Protein AF-A0A3E5E503-F1 (afdb_monomer_lite)

Sequence (151 aa):
MPDWWEEVKGVSDGNADENADGYTNNPQFECEAKGDAMSKMNHDTGANEGEYIFTANEYCGKALVDYTVKVSDDDNISTYTRTFHFYLTDGSATGIQNIQTSTAADSYEVYNAAGIKVRKGKNLDSLPSGVYIIKALKDGKVISSKKTCIQ

Foldseek 3Di:
DDDDDDDDDDDDDDDPPVCPVVFDVDKDKDKDKDWPLVVVWDWDQDPDPPDIDTHGDQVSAWIKMKMKIWIAGPVRPDIDIDIDIDTDHRRPDPDDPDDDDQDAFPWKFKAFPVRHTDDTHDDCPPPDFHKIKIFGDDPNDGRDIDIDTDD

Radius of gyration: 23.63 Å; chains: 1; bounding box: 56×58×54 Å

Secondary structure (DSSP, 8-state):
-----------------TTTTS--S--EEEEEEESTTTTTSEEEE-SSTT-EEEE--GGG-SEEEEEEEEEE-TTSSSEEEEEEEEEE-SS---S-----PPPPPSEEEEEETTS-EEEESS--TTPPSEEEEEEEEETTEEEEEEEEEE-

Organism: NCBI:txid165179

Structure (mmCIF, N/CA/C/O backbone):
data_AF-A0A3E5E503-F1
#
_entry.id   AF-A0A3E5E503-F1
#
loop_
_atom_site.group_PDB
_atom_site.id
_atom_site.type_symbol
_atom_site.label_atom_id
_atom_site.label_alt_id
_atom_site.label_comp_id
_atom_site.label_asym_id
_atom_site.label_entity_id
_atom_site.label_seq_id
_atom_site.pdbx_PDB_ins_code
_atom_site.Cartn_x
_atom_site.Cartn_y
_atom_site.Cartn_z
_atom_site.occupancy
_atom_site.B_iso_or_equiv
_atom_site.auth_seq_id
_atom_site.auth_comp_id
_atom_site.auth_asym_id
_atom_site.auth_atom_id
_atom_site.pdbx_PDB_model_num
ATOM 1 N N . MET A 1 1 ? 21.773 40.484 -31.136 1.00 30.81 1 MET A N 1
ATOM 2 C CA . MET A 1 1 ? 21.590 40.138 -29.708 1.00 30.81 1 MET A CA 1
ATOM 3 C C . MET A 1 1 ? 22.140 38.730 -29.523 1.00 30.81 1 MET A C 1
ATOM 5 O O . MET A 1 1 ? 22.008 37.970 -30.473 1.00 30.81 1 MET A O 1
ATOM 9 N N . PRO A 1 2 ? 22.874 38.455 -28.434 1.00 39.75 2 PRO A N 1
ATOM 10 C CA . PRO A 1 2 ? 24.015 37.538 -28.433 1.00 39.75 2 PRO A CA 1
ATOM 11 C C . PRO A 1 2 ? 23.638 36.056 -28.322 1.00 39.75 2 PRO A C 1
ATOM 13 O O . PRO A 1 2 ? 22.642 35.713 -27.687 1.00 39.75 2 PRO A O 1
ATOM 16 N N . ASP A 1 3 ? 24.494 35.220 -28.915 1.00 43.44 3 ASP A N 1
ATOM 17 C CA . ASP A 1 3 ? 24.591 33.771 -28.717 1.00 43.44 3 ASP A CA 1
ATOM 18 C C . ASP A 1 3 ? 24.953 33.429 -27.263 1.00 43.44 3 ASP A C 1
ATOM 20 O O . ASP A 1 3 ? 25.790 34.092 -26.650 1.00 43.44 3 ASP A O 1
ATOM 24 N N . TRP A 1 4 ? 24.350 32.364 -26.733 1.00 39.22 4 TRP A N 1
ATOM 25 C CA . TRP A 1 4 ? 24.606 31.815 -25.398 1.00 39.22 4 TRP A CA 1
ATOM 26 C C . TRP A 1 4 ? 24.697 30.287 -25.487 1.00 39.22 4 TRP A C 1
ATOM 28 O O . TRP A 1 4 ? 23.831 29.541 -25.040 1.00 39.22 4 TRP A O 1
ATOM 38 N N . TRP A 1 5 ? 25.766 29.824 -26.128 1.00 37.81 5 TRP A N 1
ATOM 39 C CA . TRP A 1 5 ? 26.316 28.502 -25.855 1.00 37.81 5 TRP A CA 1
ATOM 40 C C . TRP A 1 5 ? 27.242 28.616 -24.648 1.00 37.81 5 TRP A C 1
ATOM 42 O O . TRP A 1 5 ? 28.118 29.473 -24.662 1.00 37.81 5 TRP A O 1
ATOM 52 N N . GLU A 1 6 ? 27.141 27.698 -23.692 1.00 41.94 6 GLU A N 1
ATOM 53 C CA . GLU A 1 6 ? 28.352 27.094 -23.137 1.00 41.94 6 GLU A CA 1
ATOM 54 C C . GLU A 1 6 ? 28.181 25.574 -23.060 1.00 41.94 6 GLU A C 1
ATOM 56 O O . GLU A 1 6 ? 27.260 25.031 -22.451 1.00 41.94 6 GLU A O 1
ATOM 61 N N . GLU A 1 7 ? 29.083 24.903 -23.768 1.00 43.97 7 GLU A N 1
ATOM 62 C CA . GLU A 1 7 ? 29.346 23.475 -23.748 1.00 43.97 7 GLU A CA 1
ATOM 63 C C . GLU A 1 7 ? 30.043 23.137 -22.421 1.00 43.97 7 GLU A C 1
ATOM 65 O O . GLU A 1 7 ? 31.194 23.517 -22.209 1.00 43.97 7 GLU A O 1
ATOM 70 N N . VAL A 1 8 ? 29.380 22.414 -21.515 1.00 40.25 8 VAL A N 1
ATOM 71 C CA . VAL A 1 8 ? 30.062 21.870 -20.332 1.00 40.25 8 VAL A CA 1
ATOM 72 C C . VAL A 1 8 ? 30.751 20.569 -20.735 1.00 40.25 8 VAL A C 1
ATOM 74 O O . VAL A 1 8 ? 30.122 19.515 -20.836 1.00 40.25 8 VAL A O 1
ATOM 77 N N . LYS A 1 9 ? 32.066 20.636 -20.965 1.00 41.19 9 LYS A N 1
ATOM 78 C CA . LYS A 1 9 ? 32.915 19.445 -21.048 1.00 41.19 9 LYS A CA 1
ATOM 79 C C . LYS A 1 9 ? 33.370 19.005 -19.658 1.00 41.19 9 LYS A C 1
ATOM 81 O O . LYS A 1 9 ? 34.267 19.608 -19.087 1.00 41.19 9 LYS A O 1
ATOM 86 N N . GLY A 1 10 ? 32.799 17.883 -19.218 1.00 40.94 10 GLY A N 1
ATOM 87 C CA . GLY A 1 10 ? 33.498 16.791 -18.534 1.00 40.94 10 GLY A CA 1
ATOM 88 C C . GLY A 1 10 ? 33.748 16.910 -17.029 1.00 40.94 10 GLY A C 1
ATOM 89 O O . GLY A 1 10 ? 34.557 17.717 -16.594 1.00 40.94 10 GLY A O 1
ATOM 90 N N . VAL A 1 11 ? 33.199 15.953 -16.275 1.00 32.88 11 VAL A N 1
ATOM 91 C CA . VAL A 1 11 ? 33.946 15.247 -15.223 1.00 32.88 11 VAL A CA 1
ATOM 92 C C . VAL A 1 11 ? 33.668 13.757 -15.409 1.00 32.88 11 VAL A C 1
ATOM 94 O O . VAL A 1 11 ? 32.539 13.300 -15.248 1.00 32.88 11 VAL A O 1
ATOM 97 N N . SER A 1 12 ? 34.688 13.016 -15.838 1.00 59.84 12 SER A N 1
ATOM 98 C CA . SER A 1 12 ? 34.722 11.562 -15.748 1.00 59.84 12 SER A CA 1
ATOM 99 C C . SER A 1 12 ? 35.590 11.207 -14.551 1.00 59.84 12 SER A C 1
ATOM 101 O O . SER A 1 12 ? 36.808 11.104 -14.695 1.00 59.84 12 SER A O 1
ATOM 103 N N . ASP A 1 13 ? 34.966 10.977 -13.404 1.00 37.06 13 ASP A N 1
ATOM 104 C CA . ASP A 1 13 ? 35.654 10.378 -12.271 1.00 37.06 13 ASP A CA 1
ATOM 105 C C . ASP A 1 13 ? 35.081 8.979 -12.115 1.00 37.06 13 ASP A C 1
ATOM 107 O O . ASP A 1 13 ? 33.990 8.761 -11.591 1.00 37.06 13 ASP A O 1
ATOM 111 N N . GLY A 1 14 ? 35.818 8.020 -12.675 1.00 44.00 14 GLY A N 1
ATOM 112 C CA . GLY A 1 14 ? 35.619 6.617 -12.388 1.00 44.00 14 GLY A CA 1
ATOM 113 C C . GLY A 1 14 ? 35.810 6.392 -10.896 1.00 44.00 14 GLY A C 1
ATOM 114 O O . GLY A 1 14 ? 36.932 6.284 -10.415 1.00 44.00 14 GLY A O 1
ATOM 115 N N . ASN A 1 15 ? 34.700 6.287 -10.184 1.00 36.91 15 ASN A N 1
ATOM 116 C CA . ASN A 1 15 ? 34.617 5.506 -8.973 1.00 36.91 15 ASN A CA 1
ATOM 117 C C . ASN A 1 15 ? 33.252 4.827 -8.999 1.00 36.91 15 ASN A C 1
ATOM 119 O O . ASN A 1 15 ? 32.221 5.491 -9.076 1.00 36.91 15 ASN A O 1
ATOM 123 N N . ALA A 1 16 ? 33.263 3.499 -9.029 1.00 43.06 16 ALA A N 1
ATOM 124 C CA . ALA A 1 16 ? 32.071 2.698 -8.845 1.00 43.06 16 ALA A CA 1
ATOM 125 C C . ALA A 1 16 ? 31.642 2.851 -7.382 1.00 43.06 16 ALA A C 1
ATOM 127 O O . ALA A 1 16 ? 31.968 2.015 -6.547 1.00 43.06 16 ALA A O 1
ATOM 128 N N . ASP A 1 17 ? 30.979 3.960 -7.072 1.00 41.44 17 ASP A N 1
ATOM 129 C CA . ASP A 1 17 ? 30.111 4.022 -5.914 1.00 41.44 17 ASP A CA 1
ATOM 130 C C . ASP A 1 17 ? 28.728 3.586 -6.389 1.00 41.44 17 ASP A C 1
ATOM 132 O O . ASP A 1 17 ? 28.047 4.266 -7.157 1.00 41.44 17 ASP A O 1
ATOM 136 N N . GLU A 1 18 ? 28.339 2.395 -5.963 1.00 45.09 18 GLU A N 1
ATOM 137 C CA . GLU A 1 18 ? 27.018 1.817 -6.179 1.00 45.09 18 GLU A CA 1
ATOM 138 C C . GLU A 1 18 ? 25.885 2.627 -5.505 1.00 45.09 18 GLU A C 1
ATOM 140 O O . GLU A 1 18 ? 24.716 2.290 -5.680 1.00 45.09 18 GLU A O 1
ATOM 145 N N . ASN A 1 19 ? 26.215 3.746 -4.837 1.00 49.47 19 ASN A N 1
ATOM 146 C CA . ASN A 1 19 ? 25.288 4.721 -4.257 1.00 49.47 19 ASN A CA 1
ATOM 147 C C . ASN A 1 19 ? 25.333 6.131 -4.892 1.00 49.47 19 ASN A C 1
ATOM 149 O O . ASN A 1 19 ? 24.852 7.086 -4.281 1.00 49.47 19 ASN A O 1
ATOM 153 N N . ALA A 1 20 ? 25.860 6.301 -6.111 1.00 35.59 20 ALA A N 1
ATOM 154 C CA . ALA A 1 20 ? 25.991 7.614 -6.771 1.00 35.59 20 ALA A CA 1
ATOM 155 C C . ALA A 1 20 ? 24.672 8.400 -7.010 1.00 35.59 20 ALA A C 1
ATOM 157 O O . ALA A 1 20 ? 24.727 9.562 -7.409 1.00 35.59 20 ALA A O 1
ATOM 158 N N . ASP A 1 21 ? 23.506 7.814 -6.719 1.00 46.56 21 ASP A N 1
ATOM 159 C CA . ASP A 1 21 ? 22.201 8.483 -6.794 1.00 46.56 21 ASP A CA 1
ATOM 160 C C . ASP A 1 21 ? 21.687 8.998 -5.432 1.00 46.56 21 ASP A C 1
ATOM 162 O O . ASP A 1 21 ? 20.551 9.459 -5.346 1.00 46.56 21 ASP A O 1
ATOM 166 N 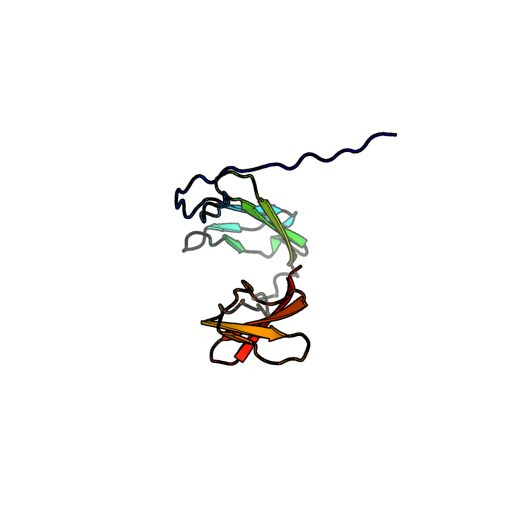N . GLY A 1 22 ? 22.487 8.931 -4.360 1.00 42.00 22 GLY A N 1
ATOM 167 C CA . GLY A 1 22 ? 22.147 9.508 -3.050 1.00 42.00 22 GLY A CA 1
ATOM 168 C C . GLY A 1 22 ? 21.058 8.769 -2.266 1.00 42.00 22 GLY A C 1
ATOM 169 O O . GLY A 1 22 ? 20.849 9.078 -1.102 1.00 42.00 22 GLY A O 1
ATOM 170 N N . TYR A 1 23 ? 20.406 7.766 -2.855 1.00 41.47 23 TYR A N 1
ATOM 171 C CA . TYR A 1 23 ? 19.411 6.965 -2.152 1.00 41.47 23 TYR A CA 1
ATOM 172 C C . TYR A 1 23 ? 20.093 5.870 -1.340 1.00 41.47 23 TYR A C 1
ATOM 174 O O . TYR A 1 23 ? 20.417 4.799 -1.866 1.00 41.47 23 TYR A O 1
ATOM 182 N N . THR A 1 24 ? 20.307 6.110 -0.050 1.00 50.50 24 THR A N 1
ATOM 183 C CA . THR A 1 24 ? 20.634 5.004 0.846 1.00 50.50 24 THR A CA 1
ATOM 184 C C . THR A 1 24 ? 19.361 4.169 0.986 1.00 50.50 24 THR A C 1
ATOM 186 O O . THR A 1 24 ? 18.296 4.678 1.305 1.00 50.50 24 THR A O 1
ATOM 189 N N . ASN A 1 25 ? 19.397 2.872 0.672 1.00 54.88 25 ASN A N 1
ATOM 190 C CA . ASN A 1 25 ? 18.208 2.000 0.706 1.00 54.88 25 ASN A CA 1
ATOM 191 C C . ASN A 1 25 ? 17.694 1.719 2.144 1.00 54.88 25 ASN A C 1
ATOM 193 O O . ASN A 1 25 ? 17.237 0.611 2.426 1.00 54.88 25 ASN A O 1
ATOM 197 N N . ASN A 1 26 ? 17.774 2.687 3.061 1.00 65.06 26 ASN A N 1
ATOM 198 C CA . ASN A 1 26 ? 17.431 2.568 4.472 1.00 65.06 26 ASN A CA 1
ATOM 199 C C . ASN A 1 26 ? 16.204 3.436 4.822 1.00 65.06 26 ASN A C 1
ATOM 201 O O . ASN A 1 26 ? 16.336 4.455 5.498 1.00 65.06 26 ASN A O 1
ATOM 205 N N . PRO A 1 27 ? 15.000 3.069 4.344 1.00 70.31 27 PRO A N 1
ATOM 206 C CA . PRO A 1 27 ? 13.800 3.854 4.587 1.00 70.31 27 PRO A CA 1
ATOM 207 C C . PRO A 1 27 ? 13.460 3.887 6.080 1.00 70.31 27 PRO A C 1
ATOM 209 O O . PRO A 1 27 ? 13.291 2.844 6.715 1.00 70.31 27 PRO A O 1
ATOM 212 N N . GLN A 1 28 ? 13.289 5.091 6.614 1.00 74.81 28 GLN A N 1
ATOM 213 C CA . GLN A 1 28 ? 12.762 5.322 7.951 1.00 74.81 28 GLN A CA 1
ATOM 214 C C . GLN A 1 28 ? 11.258 5.588 7.872 1.00 74.81 28 GLN A C 1
ATOM 216 O O . GLN A 1 28 ? 10.787 6.358 7.032 1.00 74.81 28 GLN A O 1
ATOM 221 N N . PHE A 1 29 ? 10.496 4.927 8.743 1.00 76.75 29 PHE A N 1
ATOM 222 C CA . PHE A 1 29 ? 9.041 5.029 8.783 1.00 76.75 29 PHE A CA 1
ATOM 223 C C . PHE A 1 29 ? 8.605 5.771 10.039 1.00 76.75 29 PHE A C 1
ATOM 225 O O . PHE A 1 29 ? 8.885 5.351 11.158 1.00 76.75 29 PHE A O 1
ATOM 232 N N . GLU A 1 30 ? 7.855 6.845 9.840 1.00 79.75 30 GLU A N 1
ATOM 233 C CA . GLU A 1 30 ? 7.144 7.552 10.894 1.00 79.75 30 GLU A CA 1
ATOM 234 C C . GLU A 1 30 ? 5.648 7.371 10.649 1.00 79.75 30 GLU A C 1
ATOM 236 O O . GLU A 1 30 ? 5.150 7.634 9.550 1.00 79.75 30 GLU A O 1
ATOM 241 N N . CYS A 1 31 ? 4.906 6.938 11.663 1.00 78.94 31 CYS A N 1
ATOM 242 C CA . CYS A 1 31 ? 3.456 6.859 11.569 1.00 78.94 31 CYS A CA 1
ATOM 243 C C . CYS A 1 31 ? 2.770 7.656 12.671 1.00 78.94 31 CYS A C 1
ATOM 245 O O . CYS A 1 31 ? 3.186 7.649 13.829 1.00 78.94 31 CYS A O 1
ATOM 247 N N . GLU A 1 32 ? 1.679 8.315 12.306 1.00 82.12 32 GLU A N 1
ATOM 248 C CA . GLU A 1 32 ? 0.890 9.141 13.207 1.00 82.12 32 GLU A CA 1
ATOM 249 C C . GLU A 1 32 ? -0.596 8.880 12.966 1.00 82.12 32 GLU A C 1
ATOM 251 O O . GLU A 1 32 ? -1.068 8.917 11.829 1.00 82.12 32 GLU A O 1
ATOM 256 N N . ALA A 1 33 ? -1.345 8.637 14.039 1.00 78.06 33 ALA A N 1
ATOM 257 C CA . ALA A 1 33 ? -2.787 8.443 13.983 1.00 78.06 33 ALA A CA 1
ATOM 258 C C . ALA A 1 33 ? -3.509 9.629 14.645 1.00 78.06 33 ALA A C 1
ATOM 260 O O . ALA A 1 33 ? -3.188 10.005 15.773 1.00 78.06 33 ALA A O 1
ATOM 261 N N . LYS A 1 34 ? -4.483 10.224 13.947 1.00 81.50 34 LYS A N 1
ATOM 262 C CA . LYS A 1 34 ? -5.259 11.400 14.383 1.00 81.50 34 LYS A CA 1
ATOM 263 C C . LYS A 1 34 ? -6.761 11.139 14.317 1.00 81.50 34 LYS A C 1
ATOM 265 O O . LYS A 1 34 ? -7.229 10.321 13.532 1.00 81.50 34 LYS A O 1
ATOM 270 N N . GLY A 1 35 ? -7.517 11.875 15.130 1.00 78.19 35 GLY A N 1
ATOM 271 C CA . GLY A 1 35 ? -8.983 11.862 15.154 1.00 78.19 35 GLY A CA 1
ATOM 272 C C . GLY A 1 35 ? -9.544 11.743 16.570 1.00 78.19 35 GLY A C 1
ATOM 273 O O . GLY A 1 35 ? -8.872 11.245 17.470 1.00 78.19 35 GLY A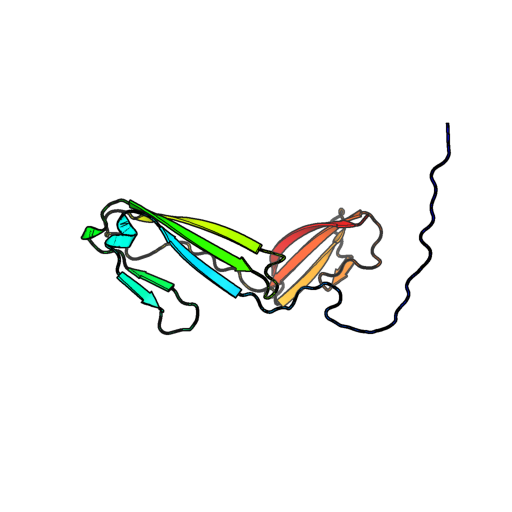 O 1
ATOM 274 N N . ASP A 1 36 ? -10.790 12.169 16.779 1.00 76.00 36 ASP A N 1
ATOM 275 C CA . ASP A 1 36 ? -11.423 12.208 18.111 1.00 76.00 36 ASP A CA 1
ATOM 276 C C . ASP A 1 36 ? -11.514 10.826 18.782 1.00 76.00 36 ASP A C 1
ATOM 278 O O . ASP A 1 36 ? -11.511 10.711 20.011 1.00 76.00 36 ASP A O 1
ATOM 282 N N . ALA A 1 37 ? -11.561 9.756 17.982 1.00 75.12 37 ALA A N 1
ATOM 283 C CA . ALA A 1 37 ? -11.539 8.387 18.486 1.00 75.12 37 ALA A CA 1
ATOM 284 C C . ALA A 1 37 ? -10.153 7.945 18.983 1.00 75.12 37 ALA A C 1
ATOM 286 O O . ALA A 1 37 ? -10.086 7.047 19.816 1.00 75.12 37 ALA A O 1
ATOM 287 N N . MET A 1 38 ? -9.054 8.588 18.565 1.00 75.38 38 MET A N 1
ATOM 288 C CA . MET A 1 38 ? -7.695 8.221 18.999 1.00 75.38 38 MET A CA 1
ATOM 289 C C . MET A 1 38 ? -7.484 8.374 20.504 1.00 75.38 38 MET A C 1
ATOM 291 O O . MET A 1 38 ? -6.786 7.565 21.101 1.00 75.38 38 MET A O 1
ATOM 295 N N . SER A 1 39 ? -8.141 9.351 21.138 1.00 74.75 39 SER A N 1
ATOM 296 C CA . SER A 1 39 ? -8.109 9.518 22.599 1.00 74.75 39 SER A CA 1
ATOM 297 C C . SER A 1 39 ? -8.828 8.391 23.357 1.00 74.75 39 SER A C 1
ATOM 299 O O . SER A 1 39 ? -8.714 8.318 24.579 1.00 74.75 39 SER A O 1
ATOM 301 N N . LYS A 1 40 ? -9.626 7.572 22.664 1.00 72.56 40 LYS A N 1
ATOM 302 C CA . LYS A 1 40 ? -10.497 6.540 23.248 1.00 72.56 40 LYS A CA 1
ATOM 303 C C . LYS A 1 40 ? -10.139 5.126 22.784 1.00 72.56 40 LYS A C 1
ATOM 305 O O . LYS A 1 40 ? -10.671 4.159 23.331 1.00 72.56 40 LYS A O 1
ATOM 310 N N . MET A 1 41 ? -9.268 5.013 21.782 1.00 73.69 41 MET A N 1
ATOM 311 C CA . MET A 1 41 ? -8.720 3.758 21.281 1.00 73.69 41 MET A CA 1
ATOM 312 C C . MET A 1 41 ? -7.496 3.343 22.090 1.00 73.69 41 MET A C 1
ATOM 314 O O . MET A 1 41 ? -6.674 4.178 22.465 1.00 73.69 41 MET A O 1
ATOM 318 N N . ASN A 1 42 ? -7.342 2.036 22.287 1.00 70.00 42 ASN A N 1
ATOM 319 C CA . ASN A 1 42 ? -6.068 1.490 22.736 1.00 70.00 42 ASN A CA 1
ATOM 320 C C . ASN A 1 42 ? -5.140 1.369 21.525 1.00 70.00 42 ASN A C 1
ATOM 322 O O . ASN A 1 42 ? -5.554 0.861 20.477 1.00 70.00 42 ASN A O 1
ATOM 326 N N . HIS A 1 43 ? -3.900 1.825 21.684 1.00 68.75 43 HIS A N 1
ATOM 327 C CA . HIS A 1 43 ? -2.829 1.591 20.727 1.00 68.75 43 HIS A CA 1
ATOM 328 C C . HIS A 1 43 ? -1.751 0.733 21.380 1.00 68.75 43 HIS A C 1
ATOM 330 O O . HIS A 1 43 ? -1.394 0.960 22.536 1.00 68.75 43 HIS A O 1
ATOM 336 N N . ASP A 1 44 ? -1.260 -0.246 20.634 1.00 64.25 44 ASP A N 1
ATOM 337 C CA . ASP A 1 44 ? -0.124 -1.073 21.025 1.00 64.25 44 ASP A CA 1
ATOM 338 C C . ASP A 1 44 ? 0.818 -1.231 19.828 1.00 64.25 44 ASP A C 1
ATOM 340 O O . ASP A 1 44 ? 0.389 -1.203 18.666 1.00 64.25 44 ASP A O 1
ATOM 344 N N . THR A 1 45 ? 2.103 -1.395 20.118 1.00 61.44 45 THR A N 1
ATOM 345 C CA . THR A 1 45 ? 3.046 -1.954 19.152 1.00 61.44 45 THR A CA 1
ATOM 346 C C . THR A 1 45 ? 2.797 -3.452 19.138 1.00 61.44 45 THR A C 1
ATOM 348 O O . THR A 1 45 ? 2.853 -4.089 20.187 1.00 61.44 45 THR A O 1
ATOM 351 N N . GLY A 1 46 ? 2.451 -4.008 17.979 1.00 61.56 46 GLY A N 1
ATOM 352 C CA . GLY A 1 46 ? 2.135 -5.428 17.864 1.00 61.56 46 GLY A CA 1
ATOM 353 C C . GLY A 1 46 ? 3.293 -6.337 18.285 1.00 61.56 46 GLY A C 1
ATOM 354 O O . GLY A 1 46 ? 4.380 -5.896 18.654 1.00 61.56 46 GLY A O 1
ATOM 355 N N . ALA A 1 47 ? 3.080 -7.649 18.193 1.00 71.19 47 ALA A N 1
ATOM 356 C CA . ALA A 1 47 ? 4.111 -8.625 18.553 1.00 71.19 47 ALA A CA 1
ATOM 357 C C . ALA A 1 47 ? 5.361 -8.550 17.648 1.00 71.19 47 ALA A C 1
ATOM 359 O O . ALA A 1 47 ? 6.391 -9.134 17.985 1.00 71.19 47 ALA A O 1
ATOM 360 N N . ASN A 1 48 ? 5.267 -7.851 16.510 1.00 68.50 48 ASN A N 1
ATOM 361 C CA . ASN A 1 48 ? 6.329 -7.694 15.526 1.00 68.50 48 ASN A CA 1
ATOM 362 C C . ASN A 1 48 ? 6.756 -6.227 15.382 1.00 68.50 48 ASN A C 1
ATOM 364 O O . ASN A 1 48 ? 5.946 -5.304 15.477 1.00 68.50 48 ASN A O 1
ATOM 368 N N . GLU A 1 49 ? 8.034 -6.017 15.078 1.00 58.47 49 GLU A N 1
ATOM 369 C CA . GLU A 1 49 ? 8.584 -4.698 14.766 1.00 58.47 49 GLU A CA 1
ATOM 370 C C . GLU A 1 49 ? 7.883 -4.087 13.535 1.00 58.47 49 GLU A C 1
ATOM 372 O O . GLU A 1 49 ? 7.707 -4.750 12.511 1.00 58.47 49 GLU A O 1
ATOM 377 N N . GLY A 1 50 ? 7.444 -2.828 13.647 1.00 62.66 50 GLY A N 1
ATOM 378 C CA . GLY A 1 50 ? 6.711 -2.116 12.590 1.00 62.66 50 GLY A CA 1
ATOM 379 C C . GLY A 1 50 ? 5.199 -2.384 12.538 1.00 62.66 50 GLY A C 1
ATOM 380 O O . GLY A 1 50 ? 4.512 -1.814 11.690 1.00 62.66 50 GLY A O 1
ATOM 381 N N . GLU A 1 51 ? 4.655 -3.211 13.435 1.00 66.69 51 GLU A N 1
ATOM 382 C CA . GLU A 1 51 ? 3.214 -3.449 13.544 1.00 66.69 51 GLU A CA 1
ATOM 383 C C . GLU A 1 51 ? 2.553 -2.430 14.485 1.00 66.69 51 GLU A C 1
ATOM 385 O O . GLU A 1 51 ? 2.910 -2.324 15.659 1.00 66.69 51 GLU A O 1
ATOM 390 N N . TYR A 1 52 ? 1.550 -1.704 13.983 1.00 67.31 52 TYR A N 1
ATOM 391 C CA . TYR A 1 52 ? 0.744 -0.768 14.772 1.00 67.31 52 TYR A CA 1
ATOM 392 C C . TYR A 1 52 ? -0.692 -1.268 14.872 1.00 67.31 52 TYR A C 1
ATOM 394 O O . TYR A 1 52 ? -1.403 -1.349 13.867 1.00 67.31 52 TYR A O 1
ATOM 402 N N . ILE A 1 53 ? -1.125 -1.589 16.092 1.00 72.62 53 ILE A N 1
ATOM 403 C CA . ILE A 1 53 ? -2.463 -2.114 16.355 1.00 72.62 53 ILE A CA 1
ATOM 404 C C . ILE A 1 53 ? -3.315 -1.010 16.974 1.00 72.62 53 ILE A C 1
ATOM 406 O O . ILE A 1 53 ? -3.041 -0.535 18.075 1.00 72.62 53 ILE A O 1
ATOM 410 N N . PHE A 1 54 ? -4.391 -0.641 16.280 1.00 73.62 54 PHE A N 1
ATOM 411 C CA . PHE A 1 54 ? -5.424 0.258 16.791 1.00 73.62 54 PHE A CA 1
ATOM 412 C C . PHE A 1 54 ? -6.675 -0.552 17.113 1.00 73.62 54 PHE A C 1
ATOM 414 O O . PHE A 1 54 ? -7.294 -1.129 16.218 1.00 73.62 54 PHE A O 1
ATOM 421 N N . THR A 1 55 ? -7.056 -0.595 18.390 1.00 75.12 55 THR A N 1
ATOM 422 C CA . THR A 1 55 ? -8.265 -1.303 18.826 1.00 75.12 55 THR A CA 1
ATOM 423 C C . THR A 1 55 ? -9.359 -0.300 19.165 1.00 75.12 55 THR A C 1
ATOM 425 O O . THR A 1 55 ? -9.301 0.386 20.191 1.00 75.12 55 THR A O 1
ATOM 428 N N . ALA A 1 56 ? -10.371 -0.232 18.300 1.00 74.31 56 ALA A N 1
ATOM 429 C CA . ALA A 1 56 ? -11.609 0.484 18.578 1.00 74.31 56 ALA A CA 1
ATOM 430 C C . ALA A 1 56 ? -12.471 -0.287 19.588 1.00 74.31 56 ALA A C 1
ATOM 432 O O . ALA A 1 56 ? -12.552 -1.513 19.551 1.00 74.31 56 ALA A O 1
ATOM 433 N N . ASN A 1 57 ? -13.126 0.446 20.486 1.00 71.94 57 ASN A N 1
ATOM 434 C CA . ASN A 1 57 ? -14.066 -0.083 21.474 1.00 71.94 57 ASN A CA 1
ATOM 435 C C . ASN A 1 57 ? -15.420 0.641 21.372 1.00 71.94 57 ASN A C 1
ATOM 437 O O . ASN A 1 57 ? -15.580 1.597 20.610 1.00 71.94 57 ASN A O 1
ATOM 441 N N . GLU A 1 58 ? -16.390 0.210 22.178 1.00 74.38 58 GLU A N 1
ATOM 442 C CA . GLU A 1 58 ? -17.738 0.793 22.230 1.00 74.38 58 GLU A CA 1
ATOM 443 C C . GLU A 1 58 ? -17.763 2.305 22.538 1.00 74.38 58 GLU A C 1
ATOM 445 O O . GLU A 1 58 ? -18.687 3.005 22.125 1.00 74.38 58 GLU A O 1
ATOM 450 N N . TYR A 1 59 ? -16.724 2.849 23.184 1.00 77.19 59 TYR A N 1
ATOM 451 C CA . TYR A 1 59 ? -16.616 4.276 23.515 1.00 77.19 59 TYR A CA 1
ATOM 452 C C . TYR A 1 59 ? -16.133 5.145 22.348 1.00 77.19 59 TYR A C 1
ATOM 454 O O . TYR A 1 59 ? -16.252 6.375 22.405 1.00 77.19 59 TYR A O 1
ATOM 462 N N . CYS A 1 60 ? -15.593 4.537 21.288 1.00 75.00 60 CYS A N 1
ATOM 463 C CA . CYS A 1 60 ? -15.097 5.259 20.116 1.00 75.00 60 CYS A CA 1
ATOM 464 C C . CYS A 1 60 ? -16.240 5.877 19.296 1.00 75.00 60 CYS A C 1
ATOM 466 O O . CYS A 1 60 ? -16.047 6.921 18.672 1.00 75.00 60 CYS A O 1
ATOM 468 N N . GLY A 1 61 ? -17.440 5.284 19.352 1.00 76.12 61 GLY A N 1
ATOM 469 C CA . GLY A 1 61 ? -18.592 5.720 18.567 1.00 76.12 61 GLY A CA 1
ATOM 470 C C . GLY A 1 61 ? -18.311 5.718 17.060 1.00 76.12 61 GLY A C 1
ATOM 471 O O . GLY A 1 61 ? -17.391 5.063 16.577 1.00 76.12 61 GLY A O 1
ATOM 472 N N . LYS A 1 62 ? -19.116 6.470 16.302 1.00 82.00 62 LYS A N 1
ATOM 473 C CA . LYS A 1 62 ? -18.854 6.715 14.879 1.00 82.00 62 LYS A CA 1
ATOM 474 C C . LYS A 1 62 ? -17.851 7.850 14.745 1.00 82.00 62 LYS A C 1
ATOM 476 O O . LYS A 1 62 ? -18.151 8.968 15.161 1.00 82.00 62 LYS A O 1
ATOM 481 N N . ALA A 1 63 ? -16.694 7.580 14.158 1.00 81.31 63 ALA A N 1
ATOM 482 C CA . ALA A 1 63 ? -15.619 8.560 14.073 1.00 81.31 63 ALA A CA 1
ATOM 483 C C . ALA A 1 63 ? -14.749 8.344 12.838 1.00 81.31 63 ALA A C 1
ATOM 485 O O . ALA A 1 63 ? -14.548 7.216 12.393 1.00 81.31 63 ALA A O 1
ATOM 486 N N . LEU A 1 64 ? -14.206 9.441 12.315 1.00 82.12 64 LEU A N 1
ATOM 487 C CA . LEU A 1 64 ? -13.138 9.399 11.327 1.00 82.12 64 LEU A CA 1
ATOM 488 C C . LEU A 1 64 ? -11.790 9.303 12.052 1.00 82.12 64 LEU A C 1
ATOM 490 O O . LEU A 1 64 ? -11.560 10.001 13.042 1.00 82.12 64 LEU A O 1
ATOM 494 N N . VAL A 1 65 ? -10.919 8.437 11.550 1.00 82.38 65 V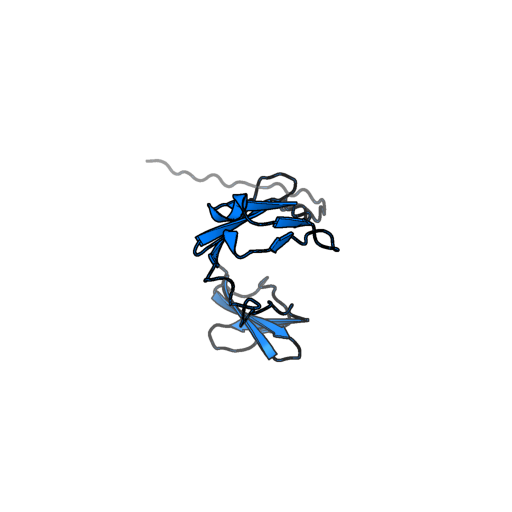AL A N 1
ATOM 495 C CA . VAL A 1 65 ? -9.548 8.242 12.009 1.00 82.38 65 VAL A CA 1
ATOM 496 C C . VAL A 1 65 ? -8.635 8.366 10.803 1.00 82.38 65 VAL A C 1
ATOM 498 O O . VAL A 1 65 ? -8.801 7.650 9.816 1.00 82.38 65 VAL A O 1
ATOM 501 N N . ASP A 1 66 ? -7.651 9.244 10.907 1.00 85.62 66 ASP A N 1
ATOM 502 C CA . ASP A 1 66 ? -6.641 9.450 9.881 1.00 85.62 66 ASP A CA 1
ATOM 503 C C . ASP A 1 66 ? -5.340 8.795 10.328 1.00 85.62 66 ASP A C 1
ATOM 505 O O . ASP A 1 66 ? -4.782 9.151 11.365 1.00 85.62 66 ASP A O 1
ATOM 509 N N . TYR A 1 67 ? -4.837 7.852 9.539 1.00 83.12 67 TYR A N 1
ATOM 510 C CA . TYR A 1 67 ? -3.537 7.232 9.756 1.00 83.12 67 TYR A CA 1
ATOM 511 C C . TYR A 1 67 ? -2.558 7.725 8.702 1.00 83.12 67 TYR A C 1
ATOM 513 O O . TYR A 1 67 ? -2.708 7.444 7.516 1.00 83.12 67 TYR A O 1
ATOM 521 N N . THR A 1 68 ? -1.563 8.491 9.121 1.00 83.75 68 THR A N 1
ATOM 522 C CA . THR A 1 68 ? -0.539 9.041 8.238 1.00 83.75 68 THR A CA 1
ATOM 523 C C . THR A 1 68 ? 0.733 8.226 8.367 1.00 83.75 68 THR A C 1
ATOM 525 O O . THR A 1 68 ? 1.239 8.035 9.467 1.00 83.75 68 THR A O 1
ATOM 528 N N . VAL A 1 69 ? 1.253 7.769 7.232 1.00 83.75 69 VAL A N 1
ATOM 529 C CA . VAL A 1 69 ? 2.561 7.132 7.104 1.00 83.75 69 VAL A CA 1
ATOM 530 C C . VAL A 1 69 ? 3.455 8.075 6.320 1.00 83.75 69 VAL A C 1
ATOM 532 O O . VAL A 1 69 ? 3.140 8.449 5.186 1.00 83.75 69 VAL A O 1
ATOM 535 N N . LYS A 1 70 ? 4.568 8.455 6.931 1.00 83.81 70 LYS A N 1
ATOM 536 C CA . LYS A 1 70 ? 5.662 9.175 6.300 1.00 83.81 70 LYS A CA 1
ATOM 537 C C . LYS A 1 70 ? 6.845 8.225 6.185 1.00 83.81 70 LYS A C 1
ATOM 539 O O . LYS A 1 70 ? 7.195 7.532 7.134 1.00 83.81 70 LYS A O 1
ATOM 544 N N . VAL A 1 71 ? 7.432 8.195 5.000 1.00 82.06 71 VAL A N 1
ATOM 545 C CA . VAL A 1 71 ? 8.667 7.475 4.713 1.00 82.06 71 VAL A CA 1
ATOM 546 C C . VAL A 1 71 ? 9.705 8.503 4.314 1.00 82.06 71 VAL A C 1
ATOM 548 O O . VAL A 1 71 ? 9.426 9.343 3.455 1.00 82.06 71 VAL A O 1
ATOM 551 N N . SER A 1 72 ? 10.872 8.452 4.933 1.00 78.62 72 SER A N 1
ATOM 552 C CA . SER A 1 72 ? 12.029 9.270 4.585 1.00 78.62 72 SER A CA 1
ATOM 553 C C . SER A 1 72 ? 13.226 8.383 4.276 1.00 78.62 72 SER A C 1
ATOM 555 O O . SER A 1 72 ? 13.348 7.284 4.815 1.00 78.62 72 SER A O 1
ATOM 557 N N . ASP A 1 73 ? 14.096 8.857 3.393 1.00 74.06 73 ASP A N 1
ATOM 558 C CA . ASP A 1 73 ? 15.473 8.363 3.329 1.00 74.06 73 ASP A CA 1
ATOM 559 C C . ASP A 1 73 ? 16.254 8.862 4.564 1.00 74.06 73 ASP A C 1
ATOM 561 O O . ASP A 1 73 ? 15.827 9.812 5.229 1.00 74.06 73 ASP A O 1
ATOM 565 N N . ASP A 1 74 ? 17.375 8.221 4.886 1.00 67.75 74 ASP A N 1
ATOM 566 C CA . ASP A 1 74 ? 18.219 8.494 6.059 1.00 67.75 74 ASP A CA 1
ATOM 567 C C . ASP A 1 74 ? 18.769 9.936 6.046 1.00 67.75 74 ASP A C 1
ATOM 569 O O . ASP A 1 74 ? 19.002 10.549 7.089 1.00 67.75 74 ASP A O 1
ATOM 573 N N . ASP A 1 75 ? 18.900 10.522 4.853 1.00 68.44 75 ASP A N 1
ATOM 574 C CA . ASP A 1 75 ? 19.296 11.915 4.636 1.00 68.44 75 ASP A CA 1
ATOM 575 C C . ASP A 1 75 ? 18.125 12.922 4.681 1.00 68.44 75 ASP A C 1
ATOM 577 O O . ASP A 1 75 ? 18.340 14.136 4.621 1.00 68.44 75 ASP A O 1
ATOM 581 N N . ASN A 1 76 ? 16.882 12.437 4.817 1.00 63.66 76 ASN A N 1
ATOM 582 C CA . ASN A 1 76 ? 15.631 13.202 4.778 1.00 63.66 76 ASN A CA 1
ATOM 583 C C . ASN A 1 76 ? 15.415 14.057 3.510 1.00 63.66 76 ASN A C 1
ATOM 585 O O . ASN A 1 76 ? 14.534 14.923 3.498 1.00 63.66 76 ASN A O 1
ATOM 589 N N . ILE A 1 77 ? 16.166 13.826 2.430 1.00 62.97 77 ILE A N 1
ATOM 590 C CA . ILE A 1 77 ? 16.073 14.625 1.198 1.00 62.97 77 ILE A CA 1
ATOM 591 C C . ILE A 1 77 ? 14.809 14.257 0.413 1.00 62.97 77 ILE A C 1
ATOM 593 O O . ILE A 1 77 ? 14.131 15.131 -0.134 1.00 62.97 77 ILE A O 1
ATOM 597 N N . SER A 1 78 ? 14.445 12.973 0.406 1.00 63.66 78 SER A N 1
ATOM 598 C CA . SER A 1 78 ? 13.216 12.476 -0.215 1.00 63.66 78 SER A CA 1
ATOM 599 C C . SER A 1 78 ? 12.244 11.968 0.841 1.00 63.66 78 SER A C 1
ATOM 601 O O . SER A 1 78 ? 12.511 10.988 1.533 1.00 63.66 78 SER A O 1
ATOM 603 N N . THR A 1 79 ? 11.084 12.623 0.946 1.00 75.06 79 THR A N 1
ATOM 604 C CA . THR A 1 79 ? 9.993 12.186 1.824 1.00 75.06 79 THR A CA 1
ATOM 605 C C . THR A 1 79 ? 8.755 11.829 1.015 1.00 75.06 79 THR A C 1
ATOM 607 O O . THR A 1 79 ? 8.381 12.503 0.053 1.00 75.06 79 THR A O 1
ATOM 610 N N . TYR A 1 80 ? 8.094 10.751 1.417 1.00 78.62 80 TYR A N 1
ATOM 611 C CA . TYR A 1 80 ? 6.814 10.333 0.878 1.00 78.62 80 TYR A CA 1
ATOM 612 C C . TYR A 1 80 ? 5.808 10.190 2.008 1.00 78.62 80 TYR A C 1
ATOM 614 O O . TYR A 1 80 ? 5.948 9.330 2.874 1.00 78.62 80 TYR A O 1
ATOM 622 N N . THR A 1 81 ? 4.759 11.004 1.960 1.00 85.12 81 THR A N 1
ATOM 623 C CA . THR A 1 81 ? 3.677 10.966 2.945 1.00 85.12 81 THR A CA 1
ATOM 624 C C . THR A 1 81 ? 2.389 10.464 2.300 1.00 85.12 81 THR A C 1
ATOM 626 O O . THR A 1 81 ? 2.012 10.871 1.190 1.00 85.12 81 THR A O 1
ATOM 629 N N . ARG A 1 82 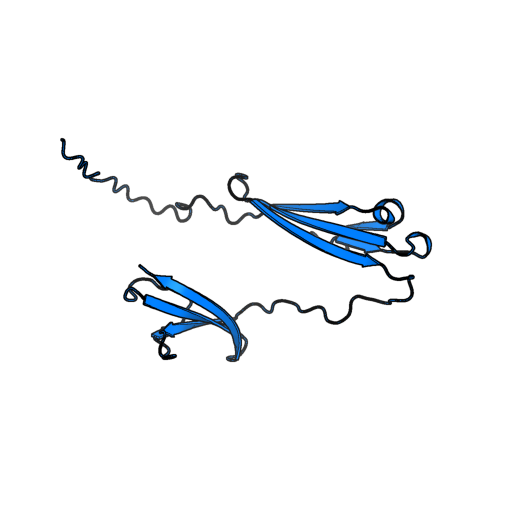? 1.690 9.570 3.000 1.00 83.25 82 ARG A N 1
ATOM 630 C CA . ARG A 1 82 ? 0.343 9.105 2.661 1.00 83.25 82 ARG A CA 1
ATOM 631 C C . ARG A 1 82 ? -0.530 9.079 3.897 1.00 83.25 82 ARG A C 1
ATOM 633 O O . ARG A 1 82 ? -0.101 8.618 4.944 1.00 83.25 82 ARG A O 1
ATOM 640 N N . THR A 1 83 ? -1.769 9.519 3.733 1.00 83.94 83 THR A N 1
ATOM 641 C CA . THR A 1 83 ? -2.795 9.442 4.769 1.00 83.94 83 THR A CA 1
ATOM 642 C C . THR A 1 83 ? -3.877 8.471 4.322 1.00 83.94 83 THR A C 1
ATOM 644 O O . THR A 1 83 ? -4.353 8.528 3.188 1.00 83.94 83 THR A O 1
ATOM 647 N N . PHE A 1 84 ? -4.234 7.563 5.219 1.00 81.94 84 PHE A N 1
ATOM 648 C CA . PHE A 1 84 ? -5.322 6.612 5.091 1.00 81.94 84 PHE A CA 1
ATOM 649 C C . PHE A 1 84 ? -6.469 7.082 5.976 1.00 81.94 84 PHE A C 1
ATOM 651 O O . PHE A 1 84 ? -6.266 7.382 7.149 1.00 81.94 84 PHE A O 1
ATOM 658 N N . HIS A 1 85 ? -7.667 7.138 5.408 1.00 82.62 85 HIS A N 1
ATOM 659 C CA . HIS A 1 85 ? -8.864 7.582 6.110 1.00 82.62 85 HIS A CA 1
ATOM 660 C C . HIS A 1 85 ? -9.717 6.365 6.462 1.00 82.62 85 HIS A C 1
ATOM 662 O O . HIS A 1 85 ? -10.174 5.642 5.574 1.00 82.62 85 HIS A O 1
ATOM 668 N N . PHE A 1 86 ? -9.950 6.153 7.751 1.00 79.19 86 PHE A N 1
ATOM 669 C CA . PHE A 1 86 ? -10.798 5.090 8.272 1.00 79.19 86 PHE A CA 1
ATOM 670 C C . PHE A 1 86 ? -12.033 5.695 8.917 1.00 79.19 86 PHE A C 1
ATOM 672 O O . PHE A 1 86 ? -11.936 6.583 9.757 1.00 79.19 86 PHE A O 1
ATOM 679 N N . TYR A 1 87 ? -13.209 5.192 8.558 1.00 79.56 87 TYR A N 1
ATOM 680 C CA . TYR A 1 87 ? -14.438 5.541 9.255 1.00 79.56 87 TYR A CA 1
ATOM 681 C C . TYR A 1 87 ? -14.863 4.374 10.140 1.00 79.56 87 TYR A C 1
ATOM 683 O O . TYR A 1 87 ? -15.234 3.308 9.643 1.00 79.56 87 TYR A O 1
ATOM 691 N N . LEU A 1 88 ? -14.795 4.576 11.453 1.00 76.94 88 LEU A N 1
ATOM 692 C CA . LEU A 1 88 ? -15.288 3.624 12.434 1.00 76.94 88 LEU A CA 1
ATOM 693 C C . LEU A 1 88 ? -16.818 3.637 12.402 1.00 76.94 88 LEU A C 1
ATOM 695 O O . LEU A 1 88 ? -17.459 4.676 12.582 1.00 76.94 88 LEU A O 1
ATOM 699 N N . THR A 1 89 ? -17.398 2.469 12.148 1.00 72.12 89 THR A N 1
ATOM 700 C CA . THR A 1 89 ? -18.835 2.224 12.316 1.00 72.12 89 THR A CA 1
ATOM 701 C C . THR A 1 89 ? -19.099 1.763 13.752 1.00 72.12 89 THR A C 1
ATOM 703 O O . THR A 1 89 ? -18.179 1.732 14.561 1.00 72.12 89 THR A O 1
ATOM 706 N N . ASP A 1 90 ? -20.349 1.486 14.111 1.00 67.81 90 ASP A N 1
ATOM 707 C CA . ASP A 1 90 ? -20.859 1.311 15.485 1.00 67.81 90 ASP A CA 1
ATOM 708 C C . ASP A 1 90 ? -20.335 0.083 16.273 1.00 67.81 90 ASP A C 1
ATOM 710 O O . ASP A 1 90 ? -21.057 -0.502 17.074 1.00 67.81 90 ASP A O 1
ATOM 714 N N . GLY A 1 91 ? -19.073 -0.313 16.079 1.00 59.00 91 GLY A N 1
ATOM 715 C CA . GLY A 1 91 ? -18.401 -1.387 16.814 1.00 59.00 91 GLY A CA 1
ATOM 716 C C . GLY A 1 91 ? -18.876 -2.795 16.448 1.00 59.00 91 GLY A C 1
ATOM 717 O O . GLY A 1 91 ? -18.334 -3.770 16.957 1.00 59.00 91 GLY A O 1
ATOM 718 N N . SER A 1 92 ? -19.859 -2.919 15.550 1.00 62.75 92 SER A N 1
ATOM 719 C CA . SER A 1 92 ? -20.396 -4.202 15.083 1.00 62.75 92 SER A CA 1
ATOM 720 C C . SER A 1 92 ? -19.529 -4.875 14.010 1.00 62.75 92 SER A C 1
ATOM 722 O O . SER A 1 92 ? -19.656 -6.076 13.763 1.00 62.75 92 SER A O 1
ATOM 724 N N . ALA A 1 93 ? -18.631 -4.121 13.369 1.00 61.91 93 ALA A N 1
ATOM 725 C CA . ALA A 1 93 ? -17.728 -4.640 12.352 1.00 61.91 93 ALA A CA 1
ATOM 726 C C . ALA A 1 93 ? -16.589 -5.446 12.997 1.00 61.91 93 ALA A C 1
ATOM 728 O O . ALA A 1 93 ? -15.731 -4.895 13.679 1.00 61.91 93 ALA A O 1
ATOM 729 N N . THR A 1 94 ? -16.542 -6.753 12.735 1.00 60.00 94 THR A N 1
ATOM 730 C CA . THR A 1 94 ? -15.515 -7.663 13.278 1.00 60.00 94 THR A CA 1
ATOM 731 C C . THR A 1 94 ? -14.177 -7.605 12.527 1.00 60.00 94 THR A C 1
ATOM 733 O O . THR A 1 94 ? -13.296 -8.421 12.785 1.00 60.00 94 THR A O 1
ATOM 736 N N . GLY A 1 95 ? -14.023 -6.693 11.563 1.00 63.47 95 GLY A N 1
ATOM 737 C CA . GLY A 1 95 ? -12.790 -6.522 10.796 1.00 63.47 95 GLY A CA 1
ATOM 738 C C . GLY A 1 95 ? -12.966 -5.723 9.504 1.00 63.47 95 GLY A C 1
ATOM 739 O O . GLY A 1 95 ? -14.082 -5.443 9.063 1.00 63.47 95 GLY A O 1
ATOM 740 N N . ILE A 1 96 ? -11.839 -5.373 8.882 1.00 69.38 96 ILE A N 1
ATOM 741 C CA . ILE A 1 96 ? -11.790 -4.758 7.552 1.00 69.38 96 ILE A CA 1
ATOM 742 C C . ILE A 1 96 ? -11.939 -5.873 6.512 1.00 69.38 96 ILE A C 1
ATOM 744 O O . ILE A 1 96 ? -11.129 -6.798 6.464 1.00 69.38 96 ILE A O 1
ATOM 748 N N . GLN A 1 97 ? -12.973 -5.802 5.677 1.00 61.59 97 GLN A N 1
ATOM 749 C CA . GLN A 1 97 ? -13.157 -6.747 4.574 1.00 61.59 97 GLN A CA 1
ATOM 750 C C . GLN A 1 97 ? -12.477 -6.244 3.295 1.00 61.59 97 GLN A C 1
ATOM 752 O O . GLN A 1 97 ? -12.346 -5.041 3.084 1.00 61.59 97 GLN A O 1
ATOM 757 N N . ASN A 1 98 ? -12.082 -7.178 2.422 1.00 58.66 98 ASN A N 1
ATOM 758 C CA . ASN A 1 98 ? -11.487 -6.896 1.110 1.00 58.66 98 ASN A CA 1
ATOM 759 C C . ASN A 1 98 ? -10.117 -6.183 1.154 1.00 58.66 98 ASN A C 1
ATOM 761 O O . ASN A 1 98 ? -9.810 -5.354 0.297 1.00 58.66 98 ASN A O 1
ATOM 765 N N . ILE A 1 99 ? -9.278 -6.518 2.143 1.00 67.69 99 ILE A N 1
ATOM 766 C CA . ILE A 1 99 ? -7.873 -6.092 2.166 1.00 67.69 99 ILE A CA 1
ATOM 767 C C . ILE A 1 99 ? -7.166 -6.708 0.953 1.00 67.69 99 ILE A C 1
ATOM 769 O O . ILE A 1 99 ? -6.968 -7.921 0.884 1.00 67.69 99 ILE A O 1
ATOM 773 N N . GLN A 1 100 ? -6.786 -5.871 -0.011 1.00 60.91 100 GLN A N 1
ATOM 774 C CA . GLN A 1 100 ? -5.924 -6.277 -1.115 1.00 60.91 100 GLN A CA 1
ATOM 775 C C . GLN A 1 100 ? -4.471 -6.082 -0.697 1.00 60.91 100 GLN A C 1
ATOM 777 O O . GLN A 1 100 ? -4.000 -4.956 -0.554 1.00 60.91 100 GLN A O 1
ATOM 782 N N . THR A 1 101 ? -3.751 -7.180 -0.497 1.00 61.50 101 THR A N 1
ATOM 783 C CA . THR A 1 101 ? -2.303 -7.141 -0.300 1.00 61.50 101 THR A CA 1
ATOM 784 C C . THR A 1 101 ? -1.613 -7.082 -1.660 1.00 61.50 101 THR A C 1
ATOM 786 O O . THR A 1 101 ? -1.987 -7.786 -2.603 1.00 61.50 101 THR A O 1
ATOM 789 N N . SER A 1 102 ? -0.599 -6.225 -1.799 1.00 61.66 102 SER A N 1
ATOM 790 C CA . SER A 1 102 ? 0.235 -6.255 -2.996 1.00 61.66 102 SER A CA 1
ATOM 791 C C . SER A 1 102 ? 1.071 -7.533 -2.961 1.00 61.66 102 SER A C 1
ATOM 793 O O . SER A 1 102 ? 1.809 -7.807 -2.017 1.00 61.66 102 SER A O 1
ATOM 795 N N . THR A 1 103 ? 0.922 -8.370 -3.983 1.00 74.81 103 THR A N 1
ATOM 796 C CA . THR A 1 103 ? 1.793 -9.537 -4.137 1.00 74.81 103 THR A CA 1
ATOM 797 C C . THR A 1 103 ? 3.087 -9.078 -4.796 1.00 74.81 103 THR A C 1
ATOM 799 O O . THR A 1 103 ? 3.048 -8.411 -5.830 1.00 74.81 103 THR A O 1
ATOM 802 N N . ALA A 1 104 ? 4.237 -9.415 -4.214 1.00 82.94 104 ALA A N 1
ATOM 803 C CA . ALA A 1 104 ? 5.523 -9.113 -4.831 1.00 82.94 104 ALA A CA 1
ATOM 804 C C . ALA A 1 104 ? 5.681 -9.889 -6.148 1.00 82.94 104 ALA A C 1
ATOM 806 O O . ALA A 1 104 ? 5.401 -11.089 -6.210 1.00 82.94 104 ALA A O 1
ATOM 807 N N . ALA A 1 105 ? 6.144 -9.204 -7.193 1.00 89.56 105 ALA A N 1
ATOM 808 C CA . ALA A 1 105 ? 6.450 -9.826 -8.475 1.00 89.56 105 ALA A CA 1
ATOM 809 C C . ALA A 1 105 ? 7.692 -10.722 -8.365 1.00 89.56 105 ALA A C 1
ATOM 811 O O . ALA A 1 105 ? 8.677 -10.331 -7.741 1.00 89.56 105 ALA A O 1
ATOM 812 N N . ASP A 1 106 ? 7.668 -11.888 -9.009 1.00 93.81 106 ASP A N 1
ATOM 813 C CA . ASP A 1 106 ? 8.855 -12.740 -9.177 1.00 93.81 106 ASP A CA 1
ATOM 814 C C . ASP A 1 106 ? 9.641 -12.402 -10.453 1.00 93.81 106 ASP A C 1
ATOM 816 O O . ASP A 1 106 ? 10.812 -12.754 -10.592 1.00 93.81 106 ASP A O 1
ATOM 820 N N . SER A 1 107 ? 9.003 -11.706 -11.396 1.00 94.88 107 SER A N 1
ATOM 821 C CA . SER A 1 107 ? 9.568 -11.422 -12.705 1.00 94.88 107 SER A CA 1
ATOM 822 C C . SER A 1 107 ? 8.910 -10.212 -13.366 1.00 94.88 107 SER A C 1
ATOM 824 O O . SER A 1 107 ? 7.864 -9.713 -12.946 1.00 94.88 107 SER A O 1
ATOM 826 N N . TYR A 1 108 ? 9.564 -9.707 -14.411 1.00 96.75 108 TYR A N 1
ATOM 827 C CA . TYR A 1 108 ? 9.115 -8.547 -15.174 1.00 96.75 108 TYR A CA 1
ATOM 828 C C . TYR A 1 108 ? 9.300 -8.783 -16.669 1.00 96.75 108 TYR A C 1
ATOM 830 O O . TYR A 1 108 ? 10.185 -9.532 -17.095 1.00 96.75 108 TYR A O 1
ATOM 838 N N . GLU A 1 109 ? 8.490 -8.110 -17.475 1.00 97.50 109 GLU A N 1
ATOM 839 C CA . GLU A 1 109 ? 8.571 -8.136 -18.931 1.00 97.50 109 GLU A CA 1
ATOM 840 C C . GLU A 1 109 ? 8.282 -6.752 -19.511 1.00 97.50 109 GLU A C 1
ATOM 842 O O . GLU A 1 109 ? 7.370 -6.062 -19.057 1.00 97.50 109 GLU A O 1
ATOM 847 N N . VAL A 1 110 ? 9.016 -6.363 -20.553 1.00 97.06 110 VAL A N 1
ATOM 848 C CA . VAL A 1 110 ? 8.813 -5.091 -21.256 1.00 97.06 110 VAL A CA 1
ATOM 849 C C . VAL A 1 110 ? 8.159 -5.350 -22.604 1.00 97.06 110 VAL A C 1
ATOM 851 O O . VAL A 1 110 ? 8.609 -6.204 -23.372 1.00 97.06 110 VAL A O 1
ATOM 854 N N . TYR A 1 111 ? 7.123 -4.574 -22.900 1.00 97.00 111 TYR A N 1
ATOM 855 C CA . TYR A 1 111 ? 6.382 -4.586 -24.153 1.00 97.00 111 TYR A CA 1
ATOM 856 C C . TYR A 1 111 ? 6.456 -3.213 -24.820 1.00 97.00 111 TYR A C 1
ATOM 858 O O . TYR A 1 111 ? 6.415 -2.191 -24.134 1.00 97.00 111 TYR A O 1
ATOM 866 N N . ASN A 1 112 ? 6.544 -3.175 -26.147 1.00 95.06 112 ASN A N 1
ATOM 867 C CA . ASN A 1 112 ? 6.415 -1.925 -26.899 1.00 95.06 112 ASN A CA 1
ATOM 868 C C . ASN A 1 112 ? 4.936 -1.502 -27.034 1.00 95.06 112 ASN A C 1
ATOM 870 O O . ASN A 1 112 ? 4.023 -2.238 -26.652 1.00 95.06 112 ASN A O 1
ATOM 874 N N . ALA A 1 113 ? 4.685 -0.325 -27.614 1.00 91.56 113 ALA A N 1
ATOM 875 C CA . ALA A 1 113 ? 3.332 0.198 -27.838 1.00 91.56 113 ALA A CA 1
ATOM 876 C C . ALA A 1 113 ? 2.434 -0.703 -28.713 1.00 91.56 113 ALA A C 1
ATOM 878 O O . ALA A 1 113 ? 1.213 -0.617 -28.617 1.00 91.56 113 ALA A O 1
ATOM 879 N N . ALA A 1 114 ? 3.023 -1.585 -29.527 1.00 93.94 114 ALA A N 1
ATOM 880 C CA . ALA A 1 114 ? 2.297 -2.571 -30.328 1.00 93.94 114 ALA A CA 1
ATOM 881 C C . ALA A 1 114 ? 1.926 -3.843 -29.537 1.00 93.94 114 ALA A C 1
ATOM 883 O O . ALA A 1 114 ? 1.336 -4.764 -30.092 1.00 93.94 114 ALA A O 1
ATOM 884 N N . GLY A 1 115 ? 2.282 -3.924 -28.250 1.00 92.69 115 GLY A N 1
ATOM 885 C CA . GLY A 1 115 ? 2.017 -5.091 -27.409 1.00 92.69 115 GLY A CA 1
ATOM 886 C C . GLY A 1 115 ? 2.970 -6.263 -27.652 1.00 92.69 115 GLY A C 1
ATOM 887 O O . GLY A 1 115 ? 2.701 -7.368 -27.186 1.00 92.69 115 GLY A O 1
ATOM 888 N N . ILE A 1 116 ? 4.092 -6.042 -28.342 1.00 95.94 116 ILE A N 1
ATOM 889 C CA . ILE A 1 116 ? 5.117 -7.064 -28.577 1.00 95.94 116 ILE A CA 1
ATOM 890 C C . ILE A 1 116 ? 6.096 -7.054 -27.407 1.00 95.94 116 ILE A C 1
ATOM 892 O O . ILE A 1 116 ? 6.610 -5.998 -27.034 1.00 95.94 116 ILE A O 1
ATOM 896 N N . LYS A 1 117 ? 6.378 -8.232 -26.842 1.00 96.56 117 LYS A N 1
ATOM 897 C CA . LYS A 1 117 ? 7.400 -8.395 -25.805 1.00 96.56 117 LYS A CA 1
ATOM 898 C C . LYS A 1 117 ? 8.783 -8.147 -26.402 1.00 96.56 117 LYS A C 1
ATOM 900 O O . LYS A 1 117 ? 9.206 -8.871 -27.297 1.00 96.56 117 LYS A O 1
ATOM 905 N N . VAL A 1 118 ? 9.494 -7.162 -25.868 1.00 96.62 118 VAL A N 1
ATOM 906 C CA . VAL A 1 118 ? 10.832 -6.765 -26.331 1.00 96.62 118 VAL A CA 1
ATOM 907 C C . VAL A 1 118 ? 11.942 -7.171 -25.363 1.00 96.62 118 VAL A C 1
ATOM 909 O O . VAL A 1 118 ? 13.095 -7.269 -25.773 1.00 96.62 118 VAL A O 1
ATOM 912 N N . ARG A 1 119 ? 11.627 -7.430 -24.083 1.00 95.12 119 ARG A N 1
ATOM 913 C CA . ARG A 1 119 ? 12.639 -7.774 -23.070 1.00 95.12 119 ARG A CA 1
ATOM 914 C C . ARG A 1 119 ? 12.058 -8.565 -21.892 1.00 95.12 119 ARG A C 1
ATOM 916 O O . ARG A 1 119 ? 10.899 -8.384 -21.521 1.00 95.12 119 ARG A O 1
ATOM 923 N N . LYS A 1 120 ? 12.879 -9.437 -21.291 1.00 95.56 120 LYS A N 1
ATOM 924 C CA . LYS A 1 120 ? 12.673 -9.982 -19.934 1.00 95.56 120 LYS A CA 1
ATOM 925 C C . LYS A 1 120 ? 13.388 -9.074 -18.926 1.00 95.56 120 LYS A C 1
ATOM 927 O O . LYS A 1 120 ? 14.541 -8.726 -19.152 1.00 95.56 120 LYS A O 1
ATOM 932 N N . GLY A 1 121 ? 12.728 -8.711 -17.834 1.00 93.25 121 GLY A N 1
ATOM 933 C CA . GLY A 1 121 ? 13.197 -7.731 -16.853 1.00 93.25 121 GLY A CA 1
ATOM 934 C C . GLY A 1 121 ? 12.395 -6.427 -16.892 1.00 93.25 121 GLY A C 1
ATOM 935 O O . GLY A 1 121 ? 11.388 -6.326 -17.589 1.00 93.25 121 GLY A O 1
ATOM 936 N N . LYS A 1 122 ? 12.838 -5.436 -16.109 1.00 93.31 122 LYS A N 1
ATOM 937 C CA . LYS A 1 122 ? 12.180 -4.120 -15.959 1.00 93.31 122 LYS A CA 1
ATOM 938 C C . LYS A 1 122 ? 12.980 -2.938 -16.526 1.00 93.31 122 LYS A C 1
ATOM 940 O O . LYS A 1 122 ? 12.482 -1.821 -16.544 1.00 93.31 122 LYS A O 1
ATOM 945 N N . ASN A 1 123 ? 14.218 -3.184 -16.945 1.00 91.50 123 ASN A N 1
ATOM 946 C CA . ASN A 1 123 ? 15.161 -2.170 -17.409 1.00 91.50 123 ASN A CA 1
ATOM 947 C C . ASN A 1 123 ? 14.847 -1.750 -18.863 1.00 91.50 123 ASN A C 1
ATOM 949 O O . ASN A 1 123 ? 14.522 -2.604 -19.696 1.00 91.50 123 ASN A O 1
ATOM 953 N N . LEU A 1 124 ? 14.963 -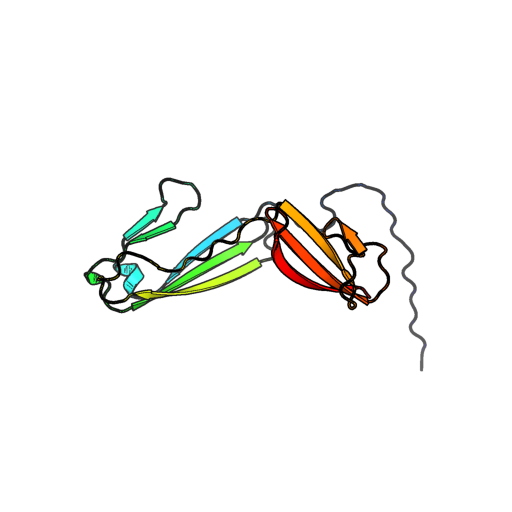0.453 -19.164 1.00 92.31 124 LEU A N 1
ATOM 954 C CA . LEU A 1 124 ? 14.655 0.141 -20.473 1.00 92.31 124 LEU A CA 1
ATOM 955 C C . LEU A 1 124 ? 15.894 0.593 -21.259 1.00 92.31 124 LEU A C 1
ATOM 957 O O . LEU A 1 124 ? 15.758 1.110 -22.363 1.00 92.31 124 LEU A O 1
ATOM 961 N N . ASP A 1 125 ? 17.088 0.376 -20.724 1.00 91.88 125 ASP A N 1
ATOM 962 C CA . ASP A 1 125 ? 18.343 0.873 -21.270 1.00 91.88 125 ASP A CA 1
ATOM 963 C C . ASP A 1 125 ? 18.554 0.353 -22.685 1.00 91.88 125 ASP A C 1
ATOM 965 O O . ASP A 1 125 ? 18.241 -0.805 -23.008 1.00 91.88 125 ASP A O 1
ATOM 969 N N . SER A 1 126 ? 19.074 1.234 -23.536 1.00 90.50 126 SER A N 1
ATOM 970 C CA . SER A 1 126 ? 19.351 0.958 -24.947 1.00 90.50 126 SER A CA 1
ATOM 971 C C . SER A 1 126 ? 18.123 0.572 -25.784 1.00 90.50 126 SER A C 1
ATOM 973 O O . SER A 1 126 ? 18.283 0.149 -26.929 1.00 90.50 126 SER A O 1
ATOM 975 N N . LEU A 1 127 ? 16.899 0.688 -25.253 1.00 92.00 127 LEU A N 1
ATOM 976 C CA . LEU A 1 127 ? 15.701 0.634 -26.084 1.00 92.00 127 LEU A CA 1
ATOM 977 C C . LEU A 1 127 ? 15.548 1.969 -26.836 1.00 92.00 127 LEU A C 1
ATOM 979 O O . LEU A 1 127 ? 15.924 3.011 -26.304 1.00 92.00 127 LEU A O 1
ATOM 983 N N . PRO A 1 128 ? 15.010 1.972 -28.067 1.00 93.31 128 PRO A N 1
ATOM 984 C CA . PRO A 1 128 ? 14.752 3.211 -28.796 1.00 93.31 128 PRO A CA 1
ATOM 985 C C . PRO A 1 128 ? 13.738 4.103 -28.080 1.00 93.31 128 PRO A C 1
ATOM 987 O O . PRO A 1 128 ? 12.784 3.580 -27.492 1.00 93.31 128 PRO A O 1
ATOM 990 N N . SER A 1 129 ? 13.882 5.423 -28.220 1.00 94.31 129 SER A N 1
ATOM 991 C CA . SER A 1 129 ? 12.922 6.410 -27.719 1.00 94.31 129 SER A CA 1
ATOM 992 C C . SER A 1 129 ? 11.493 6.027 -28.103 1.00 94.31 129 SER A C 1
ATOM 994 O O . SER A 1 129 ? 11.201 5.680 -29.251 1.00 94.31 129 SER A O 1
ATOM 996 N N . GLY A 1 130 ? 10.588 6.041 -27.129 1.00 93.00 130 GLY A N 1
ATOM 997 C CA . GLY A 1 130 ? 9.241 5.532 -27.331 1.00 93.00 130 GLY A CA 1
ATOM 998 C C . GLY A 1 130 ? 8.513 5.154 -26.052 1.00 93.00 130 GLY A C 1
ATOM 999 O O . GLY A 1 130 ? 8.991 5.347 -24.935 1.00 93.00 130 GLY A O 1
ATOM 1000 N N . VAL A 1 131 ? 7.310 4.614 -26.246 1.00 94.06 131 VAL A N 1
ATOM 1001 C CA . VAL A 1 131 ? 6.392 4.218 -25.177 1.00 94.06 131 VAL A CA 1
ATOM 1002 C C . VAL A 1 131 ? 6.489 2.717 -24.931 1.00 94.06 131 VAL A C 1
ATOM 1004 O O . VAL A 1 131 ? 6.309 1.914 -25.851 1.00 94.06 131 VAL A O 1
ATOM 1007 N N . TYR A 1 132 ? 6.674 2.349 -23.666 1.00 94.69 132 TYR A N 1
ATOM 1008 C CA . TYR A 1 132 ? 6.782 0.967 -23.218 1.00 94.69 132 TYR A CA 1
ATOM 1009 C C . TYR A 1 132 ? 5.804 0.657 -22.089 1.00 94.69 132 TYR A C 1
ATOM 1011 O O . TYR A 1 132 ? 5.379 1.530 -21.329 1.00 94.69 132 TYR A O 1
ATOM 1019 N N . ILE A 1 133 ? 5.451 -0.621 -21.984 1.00 97.00 133 ILE A N 1
ATOM 1020 C CA . ILE A 1 133 ? 4.652 -1.184 -20.902 1.00 97.00 133 ILE A CA 1
ATOM 1021 C C . ILE A 1 133 ? 5.527 -2.203 -20.180 1.00 97.00 133 ILE A C 1
ATOM 1023 O O . ILE A 1 133 ? 5.868 -3.241 -20.745 1.00 97.00 133 ILE A O 1
ATOM 1027 N N . ILE A 1 134 ? 5.873 -1.921 -18.929 1.00 96.38 134 ILE A N 1
ATOM 1028 C CA . ILE A 1 134 ? 6.522 -2.884 -18.041 1.00 96.38 134 ILE A CA 1
ATOM 1029 C C . ILE A 1 134 ? 5.410 -3.638 -17.321 1.00 96.38 134 ILE A C 1
ATOM 1031 O O . ILE A 1 134 ? 4.594 -3.021 -16.639 1.00 96.38 134 ILE A O 1
ATOM 1035 N N . LYS A 1 135 ? 5.361 -4.957 -17.471 1.00 95.62 135 LYS A N 1
ATOM 1036 C CA . LYS A 1 135 ? 4.454 -5.836 -16.733 1.00 95.62 135 LYS A CA 1
ATOM 1037 C C . LYS A 1 135 ? 5.228 -6.514 -15.616 1.00 95.62 135 LYS A C 1
ATOM 1039 O O . LYS A 1 135 ? 6.316 -7.030 -15.859 1.00 95.62 135 LYS A O 1
ATOM 1044 N N . ALA A 1 136 ? 4.668 -6.505 -14.415 1.00 93.44 136 ALA A N 1
ATOM 1045 C CA . ALA A 1 136 ? 5.156 -7.286 -13.292 1.00 93.44 136 ALA A CA 1
ATOM 1046 C C . ALA A 1 136 ? 4.344 -8.582 -13.222 1.00 93.44 136 ALA A C 1
ATOM 1048 O O . ALA A 1 136 ? 3.116 -8.551 -13.368 1.00 93.44 136 ALA A O 1
ATOM 1049 N N . LEU A 1 137 ? 5.026 -9.709 -13.048 1.00 92.88 137 LEU A N 1
ATOM 1050 C CA . LEU A 1 137 ? 4.417 -11.027 -13.072 1.00 92.88 137 LEU A CA 1
ATOM 1051 C C . LEU A 1 137 ? 4.648 -11.764 -11.755 1.00 92.88 137 LEU A C 1
ATOM 1053 O O . LEU A 1 137 ? 5.647 -11.554 -11.067 1.00 92.88 137 LEU A O 1
ATOM 1057 N N . LYS A 1 138 ? 3.694 -12.632 -11.435 1.00 90.94 138 LYS A N 1
ATOM 1058 C CA . LYS A 1 138 ? 3.774 -13.633 -10.378 1.00 90.94 138 LYS A CA 1
ATOM 1059 C C . LYS A 1 138 ? 3.230 -14.939 -10.932 1.00 90.94 138 LYS A C 1
ATOM 1061 O O . LYS A 1 138 ? 2.134 -14.942 -11.495 1.00 90.94 138 LYS A O 1
ATOM 1066 N N . ASP A 1 139 ? 4.001 -16.018 -10.841 1.00 94.19 139 ASP A N 1
ATOM 1067 C CA . ASP A 1 139 ? 3.623 -17.340 -11.357 1.00 94.19 139 ASP A CA 1
ATOM 1068 C C . ASP A 1 139 ? 3.186 -17.288 -12.839 1.00 94.19 139 ASP A C 1
ATOM 1070 O O . ASP A 1 139 ? 2.216 -17.915 -13.269 1.00 94.19 139 ASP A O 1
ATOM 1074 N N . GLY A 1 140 ? 3.871 -16.450 -13.630 1.00 90.75 140 GLY A N 1
ATOM 1075 C CA . GLY A 1 140 ? 3.585 -16.232 -15.053 1.00 90.75 140 GLY A CA 1
ATOM 1076 C C . GLY A 1 140 ? 2.326 -15.408 -15.361 1.00 90.75 140 GLY A C 1
ATOM 1077 O O . GLY A 1 140 ? 2.007 -15.209 -16.533 1.00 90.75 140 GLY A O 1
ATOM 1078 N N . LYS A 1 141 ? 1.613 -14.894 -14.351 1.00 93.50 141 LYS A N 1
ATOM 1079 C CA . LYS A 1 141 ? 0.441 -14.022 -14.521 1.00 93.50 141 LYS A CA 1
ATOM 1080 C C . LYS A 1 141 ? 0.796 -12.569 -14.255 1.00 93.50 141 LYS A C 1
ATOM 1082 O O . LYS A 1 141 ? 1.522 -12.262 -13.318 1.00 93.50 141 LYS A O 1
ATOM 1087 N N . VAL A 1 142 ? 0.246 -11.665 -15.061 1.00 92.00 142 VAL A N 1
ATOM 1088 C CA . VAL A 1 142 ? 0.426 -10.219 -14.881 1.00 92.00 142 VAL A CA 1
ATOM 1089 C C . VAL A 1 142 ? -0.344 -9.768 -13.642 1.00 92.00 142 VAL A C 1
ATOM 1091 O O . VAL A 1 142 ? -1.562 -9.924 -13.593 1.00 92.00 142 VAL A O 1
ATOM 1094 N N . ILE A 1 143 ? 0.364 -9.189 -12.675 1.00 90.81 143 ILE A N 1
ATOM 1095 C CA . ILE A 1 143 ? -0.222 -8.654 -11.436 1.00 90.81 143 ILE A CA 1
ATOM 1096 C C . ILE A 1 143 ? -0.279 -7.125 -11.426 1.00 90.81 143 ILE A C 1
ATOM 1098 O O . ILE A 1 143 ? -1.106 -6.537 -10.737 1.00 90.81 143 ILE A O 1
ATOM 1102 N N . SER A 1 144 ? 0.573 -6.465 -12.210 1.00 88.81 144 SER A N 1
ATOM 1103 C CA . SER A 1 144 ? 0.526 -5.019 -12.416 1.00 88.81 144 SER A CA 1
ATOM 1104 C C . SER A 1 144 ? 1.232 -4.628 -13.713 1.00 88.81 144 SER A C 1
ATOM 1106 O O . SER A 1 144 ? 1.993 -5.405 -14.299 1.00 88.81 144 SER A O 1
ATOM 1108 N N . SER A 1 145 ? 0.974 -3.410 -14.187 1.00 92.31 145 SER A N 1
ATOM 1109 C CA . SER A 1 145 ? 1.662 -2.851 -15.348 1.00 92.31 145 SER A CA 1
ATOM 1110 C C . SER A 1 145 ? 1.891 -1.354 -15.198 1.00 92.31 145 SER A C 1
ATOM 1112 O O . SER A 1 145 ? 1.006 -0.641 -14.730 1.00 92.31 145 SER A O 1
ATOM 1114 N N . LYS A 1 146 ? 3.044 -0.871 -15.662 1.00 91.38 146 LYS A N 1
ATOM 1115 C CA . LYS A 1 146 ? 3.405 0.547 -15.708 1.00 91.38 146 LYS A CA 1
ATOM 1116 C C . LYS A 1 146 ? 3.692 0.954 -17.148 1.00 91.38 146 LYS A C 1
ATOM 1118 O O . LYS A 1 146 ? 4.522 0.339 -17.814 1.00 91.38 146 LYS A O 1
ATOM 1123 N N . LYS A 1 147 ? 3.031 2.014 -17.612 1.00 93.19 147 LYS A N 1
ATOM 1124 C CA . LYS A 1 147 ? 3.375 2.690 -18.866 1.00 93.19 147 LYS A CA 1
ATOM 1125 C C . LYS A 1 147 ? 4.490 3.697 -18.598 1.00 93.19 147 LYS A C 1
ATOM 1127 O O . LYS A 1 147 ? 4.457 4.406 -17.595 1.00 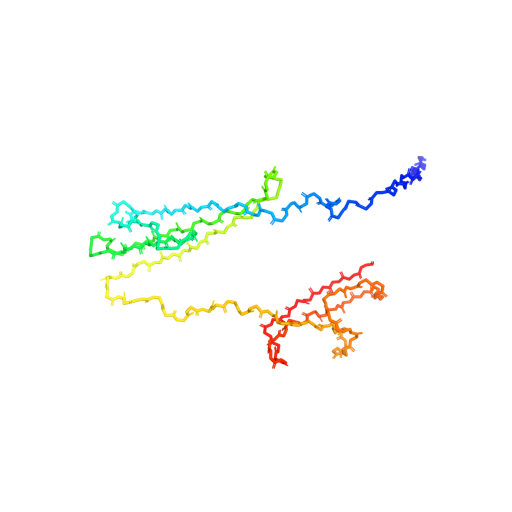93.19 147 LYS A O 1
ATOM 1132 N N . THR A 1 148 ? 5.475 3.752 -19.478 1.00 88.38 148 THR A N 1
ATOM 1133 C CA . THR A 1 148 ? 6.642 4.625 -19.342 1.00 88.38 148 THR A CA 1
ATOM 1134 C C . THR A 1 148 ? 7.126 5.072 -20.717 1.00 88.38 148 THR A C 1
ATOM 1136 O O . THR A 1 148 ? 6.829 4.421 -21.721 1.00 88.38 148 THR A O 1
ATOM 1139 N N . CYS A 1 149 ? 7.828 6.198 -20.758 1.00 88.94 149 CYS A N 1
ATOM 1140 C CA . CYS A 1 149 ? 8.376 6.779 -21.973 1.00 88.94 149 CYS A CA 1
ATOM 1141 C C . CYS A 1 149 ? 9.876 6.975 -21.776 1.00 88.94 149 CYS A C 1
ATOM 1143 O O . CYS A 1 149 ? 10.284 7.448 -20.717 1.00 88.94 149 CYS A O 1
ATOM 1145 N N . ILE A 1 150 ? 10.661 6.645 -22.794 1.00 88.75 150 ILE A N 1
ATOM 1146 C CA . ILE A 1 150 ? 12.075 7.016 -22.881 1.00 88.75 150 ILE A CA 1
ATOM 1147 C C . ILE A 1 150 ? 12.242 8.033 -24.011 1.00 88.75 150 ILE A C 1
ATOM 1149 O O . ILE A 1 150 ? 11.606 7.887 -25.061 1.00 88.75 150 ILE A O 1
ATOM 1153 N N . GLN A 1 151 ? 13.012 9.089 -23.742 1.00 80.38 151 GLN A N 1
ATOM 1154 C CA . GLN A 1 151 ? 13.288 10.197 -24.660 1.00 80.38 151 GLN A CA 1
ATOM 1155 C C . GLN A 1 151 ? 14.663 10.023 -25.283 1.00 80.38 151 GLN A C 1
ATOM 1157 O O . GLN A 1 151 ? 15.592 9.648 -24.541 1.00 80.38 151 GLN A O 1
#

pLDDT: mean 74.17, std 17.9, range [30.81, 97.5]